Protein AF-A0A534S8P2-F1 (afdb_monomer_lite)

Secondary structure (DSSP, 8-state):
-HHHHHHHHHHHHHHHH-TTS-THHHHHHHHHHHHHHT-HHHHHHHHHHHHHHHGGGGGG---PPB-TTT-BTTB--B-----

Foldseek 3Di:
DVVLVVVVVVLVVVCVVPVVDDSVVVSVVCVVCVLVVLQVVVVLVVLVVVCVVCVVVPPPDDGWHWDPVPDDSRDTDTDDDDD

Structure (mmCIF, N/CA/C/O backbone):
data_AF-A0A534S8P2-F1
#
_entry.id   AF-A0A534S8P2-F1
#
loop_
_atom_site.group_PDB
_atom_site.id
_atom_site.type_symbol
_atom_site.label_atom_id
_atom_site.label_alt_id
_atom_site.label_comp_id
_atom_site.label_asym_id
_atom_site.label_entity_id
_atom_site.label_seq_id
_atom_site.pdbx_PDB_ins_code
_atom_site.Cartn_x
_atom_site.Cartn_y
_atom_site.Cartn_z
_atom_site.occupancy
_atom_site.B_iso_or_equiv
_atom_site.auth_seq_id
_atom_site.auth_comp_id
_atom_site.auth_asym_id
_atom_site.auth_atom_id
_atom_site.pdbx_PDB_model_num
ATOM 1 N N . ASP A 1 1 ? 0.061 7.531 15.198 1.00 59.25 1 ASP A N 1
ATOM 2 C CA . ASP A 1 1 ? -0.212 7.700 16.649 1.00 59.25 1 ASP A CA 1
ATOM 3 C C . ASP A 1 1 ? -0.943 8.968 17.086 1.00 59.25 1 ASP A C 1
ATOM 5 O O . ASP A 1 1 ? -1.819 8.859 17.937 1.00 59.25 1 ASP A O 1
ATOM 9 N N . LEU A 1 2 ? -0.604 10.174 16.613 1.00 58.41 2 LEU A N 1
ATOM 10 C CA . LEU A 1 2 ? -1.332 11.399 17.006 1.00 58.41 2 LEU A CA 1
ATOM 11 C C . LEU A 1 2 ? -2.738 11.468 16.373 1.00 58.41 2 LEU A C 1
ATOM 13 O O . LEU A 1 2 ? -3.695 11.835 17.045 1.00 58.41 2 LEU A O 1
ATOM 17 N N . ASP A 1 3 ? -2.868 11.016 15.125 1.00 67.62 3 ASP A N 1
ATOM 18 C CA . ASP A 1 3 ? -4.101 11.152 14.339 1.00 67.62 3 ASP A CA 1
ATOM 19 C C . ASP A 1 3 ? -5.239 10.235 14.815 1.00 67.62 3 ASP A C 1
ATOM 21 O O . ASP A 1 3 ? -6.339 10.694 15.104 1.00 67.62 3 ASP A O 1
ATOM 25 N N . LEU A 1 4 ? -4.953 8.948 15.045 1.00 71.12 4 LEU A N 1
ATOM 26 C CA . LEU A 1 4 ? -5.918 7.996 15.617 1.00 71.12 4 LEU A CA 1
ATOM 27 C C . LEU A 1 4 ? -6.420 8.412 17.010 1.00 71.12 4 LEU A C 1
ATOM 29 O O . LEU A 1 4 ? -7.549 8.094 17.381 1.00 71.12 4 LEU A O 1
ATOM 33 N N . ARG A 1 5 ? -5.593 9.124 17.789 1.00 71.88 5 ARG A N 1
ATOM 34 C CA . ARG A 1 5 ? -5.987 9.653 19.103 1.00 71.88 5 ARG A CA 1
ATOM 35 C C . ARG A 1 5 ? -6.948 10.830 18.968 1.00 71.88 5 ARG A C 1
ATOM 37 O O . ARG A 1 5 ? -7.952 10.856 19.674 1.00 71.88 5 ARG A O 1
ATOM 44 N N . SER A 1 6 ? -6.682 11.750 18.043 1.00 77.19 6 SER A N 1
ATOM 45 C CA . SER A 1 6 ? -7.599 12.849 17.728 1.00 77.19 6 SER A CA 1
ATOM 46 C C . SER A 1 6 ? -8.930 12.323 17.190 1.00 77.19 6 SER A C 1
ATOM 48 O O . SER A 1 6 ? -9.982 12.706 17.693 1.00 77.19 6 SER A O 1
ATOM 50 N N . VAL A 1 7 ? -8.899 11.380 16.243 1.00 76.81 7 VAL A N 1
ATOM 51 C CA . VAL A 1 7 ? -10.108 10.727 15.711 1.00 76.81 7 VAL A CA 1
ATOM 52 C C . VAL A 1 7 ? -10.889 10.029 16.826 1.00 76.81 7 VAL A C 1
ATOM 54 O O . VAL A 1 7 ? -12.101 10.207 16.924 1.00 76.81 7 VAL A O 1
ATOM 57 N N . GLY A 1 8 ? -10.207 9.302 17.716 1.00 76.94 8 GLY A N 1
ATOM 58 C CA . GLY A 1 8 ? -10.837 8.673 18.879 1.00 76.94 8 GLY A CA 1
ATOM 59 C C . GLY A 1 8 ? -11.550 9.671 19.790 1.00 76.94 8 GLY A C 1
ATOM 60 O O . GLY A 1 8 ? -12.700 9.443 20.157 1.00 76.94 8 GLY A O 1
ATOM 61 N N . PHE A 1 9 ? -10.915 10.808 20.082 1.00 81.62 9 PHE A N 1
ATOM 62 C CA . PHE A 1 9 ? -11.513 11.873 20.887 1.00 81.62 9 PHE A CA 1
ATOM 63 C C . PHE A 1 9 ? -12.784 12.450 20.245 1.00 81.62 9 PHE A C 1
ATOM 65 O O . PHE A 1 9 ? -13.798 12.605 20.925 1.00 81.62 9 PHE A O 1
ATOM 72 N N . PHE A 1 10 ? -12.762 12.733 18.937 1.00 81.31 10 PHE A N 1
ATOM 73 C CA . PHE A 1 10 ? -13.937 13.249 18.226 1.00 81.31 10 PHE A CA 1
ATOM 74 C C . PHE A 1 10 ? -15.075 12.231 18.172 1.00 81.31 10 PHE A C 1
ATOM 76 O O . PHE A 1 10 ? -16.232 12.604 18.358 1.00 81.31 10 PHE A O 1
ATOM 83 N N . VAL A 1 11 ? -14.760 10.950 17.966 1.00 79.94 11 VAL A N 1
ATOM 84 C CA . VAL A 1 11 ? -15.754 9.870 17.946 1.00 79.94 11 VAL A CA 1
ATOM 85 C C . VAL A 1 11 ? -16.404 9.683 19.319 1.00 79.94 11 VAL A C 1
ATOM 87 O O . VAL A 1 11 ? -17.623 9.537 19.396 1.00 79.94 11 VAL A O 1
ATOM 90 N N . GLU A 1 12 ? -15.635 9.747 20.410 1.00 80.69 12 GLU A N 1
ATOM 91 C CA . GLU A 1 12 ? -16.188 9.720 21.771 1.00 80.69 12 GLU A CA 1
ATOM 92 C C . GLU A 1 12 ? -17.079 10.935 22.057 1.00 80.69 12 GLU A C 1
ATOM 94 O O . GLU A 1 12 ? -18.158 10.793 22.638 1.00 80.69 12 GLU A O 1
ATOM 99 N N . TRP A 1 13 ? -16.668 12.124 21.610 1.00 83.56 13 TRP A N 1
ATOM 100 C CA . TRP A 1 13 ? -17.479 13.339 21.708 1.00 83.56 13 TRP A CA 1
ATOM 101 C C . TRP A 1 13 ? -18.800 13.213 20.941 1.00 83.56 13 TRP A C 1
ATOM 103 O O . TRP A 1 13 ? -19.861 13.537 21.476 1.00 83.56 13 TRP A O 1
ATOM 113 N N . LEU A 1 14 ? -18.750 12.698 19.712 1.00 80.69 14 LEU A N 1
ATOM 114 C CA . LEU A 1 14 ? -19.919 12.501 18.859 1.00 80.69 14 LEU A CA 1
ATOM 115 C C . LEU A 1 14 ? -20.881 11.460 19.451 1.00 80.69 14 LEU A C 1
ATOM 117 O O . LEU A 1 14 ? -22.083 11.706 19.517 1.00 80.69 14 LEU A O 1
ATOM 121 N N . ALA A 1 15 ? -20.354 10.343 19.960 1.00 81.19 15 ALA A N 1
ATOM 122 C CA . ALA A 1 15 ? -21.141 9.307 20.633 1.00 81.19 15 ALA A CA 1
ATOM 123 C C . ALA A 1 15 ? -21.837 9.825 21.903 1.00 81.19 15 ALA A C 1
ATOM 125 O O . ALA A 1 15 ? -22.903 9.340 22.278 1.00 81.19 15 ALA A O 1
ATOM 126 N N . ARG A 1 16 ? -21.252 10.829 22.569 1.00 80.38 16 ARG A N 1
ATOM 127 C CA . ARG A 1 16 ? -21.851 11.489 23.735 1.00 80.38 16 ARG A CA 1
ATOM 128 C C . ARG A 1 16 ? -22.940 12.499 23.354 1.00 80.38 16 ARG A C 1
ATOM 130 O O . ARG A 1 16 ? -23.863 12.692 24.141 1.00 80.38 16 ARG A O 1
ATOM 137 N N . LEU A 1 17 ? -22.842 13.128 22.181 1.00 84.25 17 LEU A N 1
ATOM 138 C CA . LEU A 1 17 ? -23.845 14.064 21.656 1.00 84.25 17 LEU A CA 1
ATOM 139 C C . LEU A 1 17 ? -25.036 13.358 20.996 1.00 84.25 17 LEU A C 1
ATOM 141 O O . LEU A 1 17 ? -26.161 13.836 21.110 1.00 84.25 17 LEU A O 1
ATOM 145 N N . GLU A 1 18 ? -24.805 12.222 20.337 1.00 79.88 18 GLU A N 1
ATOM 146 C CA . GLU A 1 18 ? -25.841 11.440 19.661 1.00 79.88 18 GLU A CA 1
ATOM 147 C C . GLU A 1 18 ? -25.789 9.964 20.105 1.00 79.88 18 GLU A C 1
ATOM 149 O O . GLU A 1 18 ? -25.295 9.095 19.384 1.00 79.88 18 GLU A O 1
ATOM 154 N N . PRO A 1 19 ? -26.308 9.652 21.309 1.00 75.94 19 PRO A N 1
ATOM 155 C CA . PRO A 1 19 ? -26.240 8.311 21.891 1.00 75.94 19 PRO A CA 1
ATOM 156 C C . PRO A 1 19 ? -27.122 7.270 21.182 1.00 75.94 19 PRO A C 1
ATOM 158 O O . PRO A 1 19 ? -27.069 6.093 21.537 1.00 75.94 19 PRO A O 1
ATOM 161 N N . ARG A 1 20 ? -27.942 7.666 20.195 1.00 79.12 20 ARG A N 1
ATOM 162 C CA . ARG A 1 20 ? -28.752 6.728 19.397 1.00 79.12 20 ARG A CA 1
ATOM 163 C C . ARG A 1 20 ? -27.940 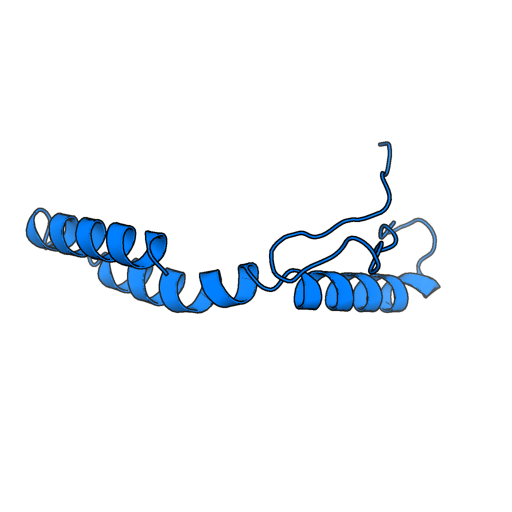5.995 18.324 1.00 79.12 20 ARG A C 1
ATOM 165 O O . ARG A 1 20 ? -28.450 5.032 17.760 1.00 79.12 20 ARG A O 1
ATOM 172 N N . TYR A 1 21 ? -26.707 6.427 18.049 1.00 72.19 21 TYR A N 1
ATOM 173 C CA . TYR A 1 21 ? -25.817 5.813 17.064 1.00 72.19 21 TYR A CA 1
ATOM 174 C C . TYR A 1 21 ? -24.533 5.299 17.728 1.00 72.19 21 TYR A C 1
ATOM 176 O O . TYR A 1 21 ? -23.873 6.015 18.479 1.00 72.19 21 TYR A O 1
ATOM 184 N N . ASP A 1 22 ? -24.154 4.049 17.440 1.00 73.06 22 ASP A N 1
ATOM 185 C CA . ASP A 1 22 ? -22.932 3.455 17.990 1.00 73.06 22 ASP A CA 1
A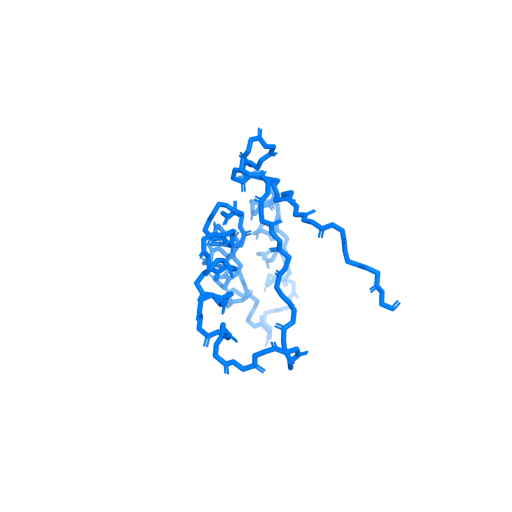TOM 186 C C . ASP A 1 22 ? -21.717 3.705 17.087 1.00 73.06 22 ASP A C 1
ATOM 188 O O . ASP A 1 22 ? -21.357 2.894 16.235 1.00 73.06 22 ASP A O 1
ATOM 192 N N . PHE A 1 23 ? -21.050 4.839 17.299 1.00 74.62 23 PHE A N 1
ATOM 193 C CA . PHE A 1 23 ? -19.824 5.191 16.576 1.00 74.62 23 PHE A CA 1
ATOM 194 C C . PHE A 1 23 ? -18.567 4.469 17.097 1.00 74.62 23 PHE A C 1
ATOM 196 O O . PHE A 1 23 ? -17.505 4.549 16.478 1.00 74.62 23 PHE A O 1
ATOM 203 N N . ARG A 1 24 ? -18.651 3.727 18.212 1.00 75.62 24 ARG A N 1
ATOM 204 C CA . ARG A 1 24 ? -17.492 3.014 18.789 1.00 75.62 24 ARG A CA 1
ATOM 205 C C . ARG A 1 24 ? -17.058 1.841 17.915 1.00 75.62 24 ARG A C 1
ATOM 207 O O . ARG A 1 24 ? -15.881 1.491 17.906 1.00 75.62 24 ARG A O 1
ATOM 214 N N . PHE A 1 25 ? -17.993 1.269 17.154 1.00 80.50 25 PHE A N 1
ATOM 215 C CA . PHE A 1 25 ? -17.696 0.258 16.143 1.00 80.50 25 PHE A CA 1
ATOM 216 C C . PHE A 1 25 ? -16.700 0.782 15.097 1.00 80.50 25 PHE A C 1
ATOM 218 O O . PHE A 1 25 ? -15.680 0.144 14.852 1.00 80.50 25 PHE A O 1
ATOM 225 N N . ILE A 1 26 ? -16.932 1.992 14.578 1.00 78.81 26 ILE A N 1
ATOM 226 C CA . ILE A 1 26 ? -16.057 2.638 13.588 1.00 78.81 26 ILE A CA 1
ATOM 227 C C . ILE A 1 26 ? -14.656 2.851 14.166 1.00 78.81 26 ILE A C 1
ATOM 229 O O . ILE A 1 26 ? -13.661 2.569 13.506 1.00 78.81 26 ILE A O 1
ATOM 233 N N . LEU A 1 27 ? -14.551 3.295 15.423 1.00 78.81 27 LEU A N 1
ATOM 234 C CA . LEU A 1 27 ? -13.250 3.475 16.071 1.00 78.81 27 LEU A CA 1
ATOM 235 C C . LEU A 1 27 ? -12.482 2.152 16.219 1.00 78.81 27 LEU A C 1
ATOM 237 O O . LEU A 1 27 ? -11.263 2.129 16.044 1.00 78.81 27 LEU A O 1
ATOM 241 N N . ASN A 1 28 ? -13.179 1.056 16.527 1.00 82.50 28 ASN A N 1
ATOM 242 C CA . ASN A 1 28 ? -12.568 -0.271 16.597 1.00 82.50 28 ASN A CA 1
ATOM 243 C C . ASN A 1 28 ? -12.058 -0.737 15.229 1.00 82.50 28 ASN A C 1
ATOM 245 O O . ASN A 1 28 ? -10.953 -1.275 15.155 1.00 82.50 28 ASN A O 1
ATOM 249 N N . GLU A 1 29 ? -12.815 -0.503 14.155 1.00 82.38 29 GLU A N 1
ATOM 250 C CA . GLU A 1 29 ? -12.363 -0.815 12.796 1.00 82.38 29 GLU A CA 1
ATOM 251 C C . GLU A 1 29 ? -11.165 0.046 12.389 1.00 82.38 29 GLU A C 1
ATOM 253 O O . GLU A 1 29 ? -10.139 -0.496 11.982 1.00 82.38 29 GLU A O 1
ATOM 258 N N . LEU A 1 30 ? -11.221 1.363 12.599 1.00 79.56 30 LEU A N 1
ATOM 259 C CA . LEU A 1 30 ? -10.114 2.266 12.272 1.00 79.56 30 LEU A CA 1
ATOM 260 C C . LEU A 1 30 ? -8.825 1.884 13.006 1.00 79.56 30 LEU A C 1
ATOM 262 O O . LEU A 1 30 ? -7.760 1.827 12.397 1.00 79.56 30 LEU A O 1
ATOM 266 N N . ARG A 1 31 ? -8.904 1.555 14.302 1.00 81.06 31 ARG A N 1
ATOM 267 C CA . ARG A 1 31 ? -7.733 1.102 15.074 1.00 81.06 31 ARG A CA 1
ATOM 268 C C . ARG A 1 31 ? -7.169 -0.226 14.579 1.00 81.06 31 ARG A C 1
ATOM 270 O O . ARG A 1 31 ? -5.980 -0.463 14.768 1.00 81.06 31 ARG A O 1
ATOM 277 N N . ARG A 1 32 ? -8.002 -1.090 13.997 1.00 81.75 32 ARG A N 1
ATOM 278 C CA . ARG A 1 32 ? -7.584 -2.391 13.469 1.00 81.75 32 ARG A CA 1
ATOM 279 C C . ARG A 1 32 ? -6.948 -2.273 12.086 1.00 81.75 32 ARG A C 1
ATOM 281 O O . ARG A 1 32 ? -5.939 -2.928 11.850 1.00 81.75 32 ARG A O 1
ATOM 288 N N . TYR A 1 33 ? -7.542 -1.485 11.194 1.00 77.31 33 TYR A N 1
ATOM 289 C CA . TYR A 1 33 ? -7.173 -1.462 9.777 1.00 77.31 33 TYR A CA 1
ATOM 290 C C . TYR A 1 33 ? -6.122 -0.408 9.431 1.00 77.31 33 TYR A C 1
ATOM 292 O O . TYR A 1 33 ? -5.226 -0.710 8.653 1.00 77.31 33 TYR A O 1
ATOM 300 N N . ILE A 1 34 ? -6.133 0.771 10.062 1.00 77.88 34 ILE A N 1
ATOM 301 C CA . ILE A 1 34 ? -5.160 1.829 9.734 1.00 77.88 34 ILE A CA 1
ATOM 302 C C . ILE A 1 34 ? -3.700 1.382 9.911 1.00 77.88 34 ILE A C 1
ATOM 304 O O . ILE A 1 34 ? -2.895 1.665 9.030 1.00 77.88 34 ILE A O 1
ATOM 308 N N . PRO A 1 35 ? -3.309 0.661 10.979 1.00 74.62 35 PRO A N 1
ATOM 309 C CA . PRO A 1 35 ? -1.936 0.173 11.090 1.00 74.62 35 PRO A CA 1
ATOM 310 C C . PRO A 1 35 ? -1.544 -0.822 9.990 1.00 74.62 35 PRO A C 1
ATOM 312 O O . PRO A 1 35 ? -0.369 -0.908 9.660 1.00 74.62 35 PRO A O 1
ATOM 315 N N . LEU A 1 36 ? -2.510 -1.573 9.448 1.00 70.19 36 LEU A N 1
ATOM 316 C CA . LEU A 1 36 ? -2.283 -2.524 8.358 1.00 70.19 36 LEU A CA 1
ATOM 317 C C . LEU A 1 36 ? -2.148 -1.804 7.011 1.00 70.19 36 LEU A C 1
ATOM 319 O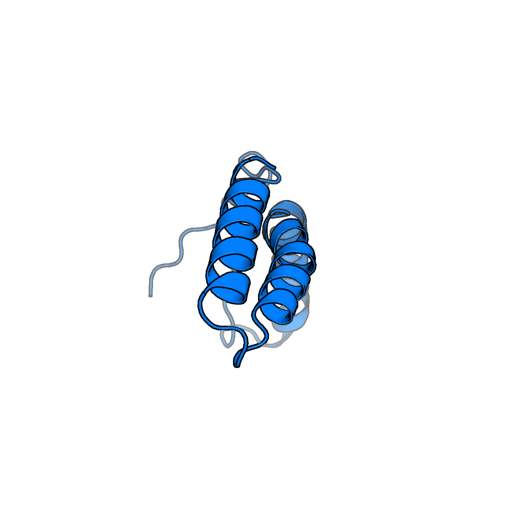 O . LEU A 1 36 ? -1.322 -2.201 6.200 1.00 70.19 36 LEU A O 1
ATOM 323 N N . GLU A 1 37 ? -2.920 -0.738 6.789 1.00 71.44 37 GLU A N 1
ATOM 324 C CA . GLU A 1 37 ? -2.811 0.107 5.588 1.00 71.44 37 GLU A CA 1
ATOM 325 C C . GLU A 1 37 ? -1.558 0.996 5.589 1.00 71.44 37 GLU A C 1
ATOM 327 O O . GLU A 1 37 ? -1.119 1.448 4.539 1.00 71.44 37 GLU A O 1
ATOM 332 N N . LEU A 1 38 ? -0.957 1.237 6.757 1.00 75.62 38 LEU A N 1
ATOM 333 C CA . LEU A 1 38 ? 0.285 2.001 6.902 1.00 75.62 38 LEU A CA 1
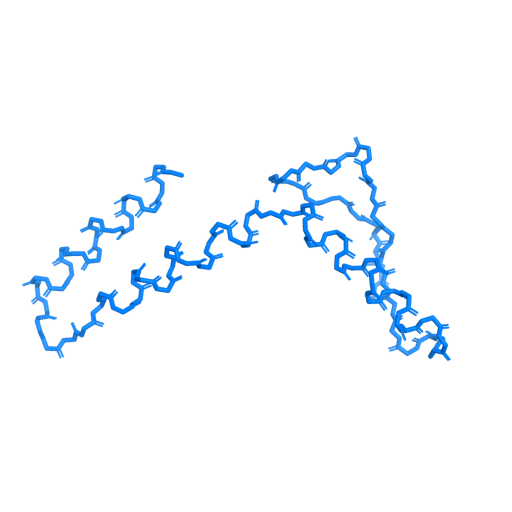ATOM 334 C C . LEU A 1 38 ? 1.554 1.150 6.756 1.00 75.62 38 LEU A C 1
ATOM 336 O O . LEU A 1 38 ? 2.639 1.659 7.025 1.00 75.62 38 LEU A O 1
ATOM 340 N N . ASP A 1 39 ? 1.443 -0.125 6.382 1.00 83.88 39 ASP A N 1
ATOM 341 C CA . ASP A 1 39 ? 2.598 -0.947 6.020 1.00 83.88 39 ASP A CA 1
ATOM 342 C C . ASP A 1 39 ? 2.687 -1.087 4.497 1.00 83.88 39 ASP A C 1
ATOM 344 O O . ASP A 1 39 ? 2.329 -2.104 3.898 1.00 83.88 39 ASP A O 1
ATOM 348 N N . PHE A 1 40 ? 3.208 -0.043 3.856 1.00 90.81 40 PHE A N 1
ATOM 349 C CA . PHE A 1 40 ? 3.407 -0.036 2.408 1.00 90.81 40 PHE A CA 1
ATOM 350 C C . PHE A 1 40 ? 4.449 -1.058 1.931 1.00 90.81 40 PHE A C 1
ATOM 352 O O . PHE A 1 40 ? 4.461 -1.427 0.756 1.00 90.81 40 PHE A O 1
ATOM 359 N N . VAL A 1 41 ? 5.303 -1.570 2.825 1.00 91.62 41 VAL A N 1
ATOM 360 C CA . VAL A 1 41 ? 6.210 -2.679 2.494 1.00 91.62 41 VAL A CA 1
ATOM 361 C C . VAL A 1 41 ? 5.407 -3.967 2.321 1.00 91.62 41 VAL A C 1
ATOM 363 O O . VAL A 1 41 ? 5.635 -4.715 1.367 1.00 91.62 41 VAL A O 1
ATOM 366 N N . HIS A 1 42 ? 4.424 -4.205 3.191 1.00 91.19 42 HIS A N 1
ATOM 367 C CA . HIS A 1 42 ? 3.489 -5.314 3.025 1.00 91.19 42 HIS A CA 1
ATOM 368 C C . HIS A 1 42 ? 2.723 -5.214 1.702 1.00 91.19 42 HIS A C 1
ATOM 370 O O . HIS A 1 42 ? 2.607 -6.205 0.976 1.00 91.19 42 HIS A O 1
ATOM 376 N N . GLU A 1 43 ? 2.241 -4.018 1.361 1.00 91.81 43 GLU A N 1
ATOM 377 C CA . GLU A 1 43 ? 1.544 -3.778 0.097 1.00 91.81 43 GLU A CA 1
ATOM 378 C C . GLU A 1 43 ? 2.437 -4.072 -1.117 1.00 91.81 43 GLU A C 1
ATOM 380 O O . GLU A 1 43 ? 2.016 -4.794 -2.022 1.00 91.81 43 GLU A O 1
ATOM 385 N N . GLY A 1 44 ? 3.696 -3.621 -1.106 1.00 94.38 44 GLY A N 1
ATOM 386 C CA . GLY A 1 44 ? 4.657 -3.920 -2.170 1.00 94.38 44 GLY A CA 1
ATOM 387 C C . GLY A 1 44 ? 4.896 -5.425 -2.362 1.00 94.38 44 GLY A C 1
ATOM 388 O O . GLY A 1 44 ? 4.897 -5.920 -3.489 1.00 94.38 44 GLY A O 1
ATOM 389 N N . HIS A 1 45 ? 5.022 -6.194 -1.275 1.00 94.94 45 HIS A N 1
ATOM 390 C CA . HIS A 1 45 ? 5.173 -7.651 -1.365 1.00 94.94 45 HIS A CA 1
ATOM 391 C C . HIS A 1 45 ? 3.915 -8.341 -1.890 1.00 94.94 45 HIS A C 1
ATOM 393 O O . HIS A 1 45 ? 4.002 -9.318 -2.644 1.00 94.94 45 HIS A O 1
ATOM 399 N N . ASN A 1 46 ? 2.742 -7.838 -1.507 1.00 93.50 46 ASN A N 1
ATOM 400 C CA . ASN A 1 46 ? 1.480 -8.331 -2.029 1.00 93.50 46 ASN A CA 1
ATOM 401 C C . ASN A 1 46 ? 1.351 -8.035 -3.532 1.00 93.50 46 ASN A C 1
ATOM 403 O O . ASN A 1 46 ? 0.968 -8.927 -4.288 1.00 93.50 46 ASN A O 1
ATOM 407 N N . ALA A 1 47 ? 1.756 -6.847 -3.991 1.00 93.94 47 ALA A N 1
ATOM 408 C CA . ALA A 1 47 ? 1.794 -6.505 -5.412 1.00 93.94 47 ALA A CA 1
ATOM 409 C C . ALA A 1 47 ? 2.682 -7.481 -6.205 1.00 93.94 47 ALA A C 1
ATOM 411 O O . ALA A 1 47 ? 2.253 -8.025 -7.221 1.00 93.94 47 ALA A O 1
ATOM 412 N N . GLU A 1 48 ? 3.873 -7.822 -5.703 1.00 94.81 48 GLU A N 1
ATOM 413 C CA . GLU A 1 48 ? 4.729 -8.834 -6.338 1.00 94.81 48 GLU A CA 1
ATOM 414 C C . GLU A 1 48 ? 4.096 -10.236 -6.347 1.00 94.81 48 GLU A C 1
ATOM 416 O O . GLU A 1 48 ? 4.278 -11.005 -7.296 1.00 94.81 48 GLU A O 1
ATOM 421 N N . ALA A 1 49 ? 3.354 -10.603 -5.298 1.00 94.50 49 ALA A N 1
ATOM 422 C CA . ALA A 1 49 ? 2.618 -11.864 -5.263 1.00 94.50 49 ALA A CA 1
ATOM 423 C C . ALA A 1 49 ? 1.501 -11.896 -6.313 1.00 94.50 49 ALA A C 1
ATOM 425 O O . ALA A 1 49 ? 1.349 -12.900 -7.010 1.00 94.50 49 ALA A O 1
ATOM 426 N N . VAL A 1 50 ? 0.769 -10.793 -6.474 1.00 92.50 50 VAL A N 1
ATOM 427 C CA . VAL A 1 50 ? -0.225 -10.626 -7.538 1.00 92.50 50 VAL A CA 1
ATOM 428 C C . VAL A 1 50 ? 0.448 -10.731 -8.908 1.00 92.50 50 VAL A C 1
ATOM 430 O O . VAL A 1 50 ? 0.010 -11.544 -9.717 1.00 92.50 50 VAL A O 1
ATOM 433 N N . ALA A 1 51 ? 1.563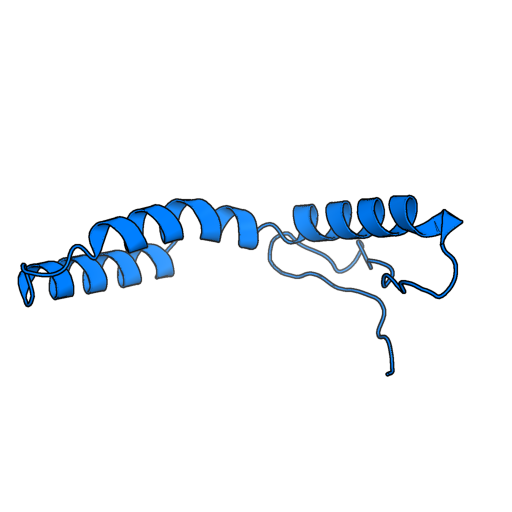 -10.034 -9.146 1.00 91.88 51 ALA A N 1
ATOM 434 C CA . ALA A 1 51 ? 2.311 -10.133 -10.403 1.00 91.88 51 ALA A CA 1
ATOM 435 C C . ALA A 1 51 ? 2.673 -11.590 -10.749 1.00 91.88 51 ALA A C 1
ATOM 437 O O . ALA A 1 51 ? 2.464 -12.038 -11.875 1.00 91.88 51 ALA A O 1
ATOM 438 N N . ARG A 1 52 ? 3.132 -12.377 -9.765 1.00 91.06 52 ARG A N 1
ATOM 439 C CA . ARG A 1 52 ? 3.412 -13.813 -9.955 1.00 91.06 52 ARG A CA 1
ATOM 440 C C . ARG A 1 52 ? 2.157 -14.631 -10.257 1.00 91.06 52 ARG A C 1
ATOM 442 O O . ARG A 1 52 ? 2.196 -15.493 -11.129 1.00 91.06 52 ARG A O 1
ATOM 449 N N . ASN A 1 53 ? 1.053 -14.368 -9.562 1.00 90.75 53 ASN A N 1
ATOM 450 C CA . ASN A 1 53 ? -0.208 -15.086 -9.768 1.00 90.75 53 ASN A CA 1
ATOM 451 C C . ASN A 1 53 ? -0.803 -14.832 -11.161 1.00 90.75 53 ASN A C 1
ATOM 453 O O . ASN A 1 53 ? -1.444 -15.717 -11.729 1.00 90.75 53 ASN A O 1
ATOM 457 N N . PHE A 1 54 ? -0.586 -13.638 -11.712 1.00 89.31 54 PHE A N 1
ATOM 458 C CA . PHE A 1 54 ? -1.073 -13.244 -13.032 1.00 89.31 54 PHE A CA 1
ATOM 459 C C . PHE A 1 54 ? -0.047 -13.441 -14.154 1.00 89.31 54 PHE A C 1
ATOM 461 O O . PHE A 1 54 ? -0.406 -13.291 -15.316 1.00 89.31 54 PHE A O 1
ATOM 468 N N . ALA A 1 55 ? 1.174 -13.900 -13.856 1.00 84.38 55 ALA A N 1
ATOM 469 C CA . ALA A 1 55 ? 2.223 -14.120 -14.858 1.00 84.38 55 ALA A CA 1
ATOM 470 C C . ALA A 1 55 ? 1.792 -15.044 -16.016 1.00 84.38 55 ALA A C 1
ATOM 472 O O . ALA A 1 55 ? 2.238 -14.874 -17.146 1.00 84.38 55 ALA A O 1
ATOM 473 N N . ALA A 1 56 ? 0.901 -16.010 -15.758 1.00 81.75 56 ALA A N 1
ATOM 474 C CA . ALA A 1 56 ? 0.374 -16.922 -16.779 1.00 81.75 56 ALA A CA 1
ATOM 475 C C . ALA A 1 56 ? -0.800 -16.347 -17.599 1.00 81.75 56 ALA A C 1
ATOM 477 O O . ALA A 1 56 ? -1.204 -16.961 -18.583 1.00 81.75 56 ALA A O 1
ATOM 478 N N . ARG A 1 57 ? -1.371 -15.209 -17.183 1.00 77.44 57 ARG A N 1
ATOM 479 C CA . ARG A 1 57 ? -2.521 -14.550 -17.828 1.00 77.44 57 ARG A CA 1
ATOM 480 C C . ARG A 1 57 ? -2.119 -13.448 -18.815 1.00 77.44 57 ARG A C 1
ATOM 482 O O . ARG A 1 57 ? -2.990 -12.896 -19.472 1.00 77.44 57 ARG A O 1
ATOM 489 N N . GLY A 1 58 ? -0.821 -13.179 -18.969 1.00 72.19 58 GLY A N 1
ATOM 490 C CA . GLY A 1 58 ? -0.316 -12.216 -19.949 1.00 72.19 58 GLY A CA 1
ATOM 491 C C . GLY A 1 58 ? -0.843 -10.801 -19.699 1.00 72.19 58 GLY A C 1
ATOM 492 O O . GLY A 1 58 ? -0.841 -10.337 -18.562 1.00 72.19 58 GLY A O 1
ATOM 493 N N . ASP A 1 59 ? -1.311 -10.145 -20.760 1.00 76.75 59 ASP A N 1
ATOM 494 C CA . ASP A 1 59 ? -1.677 -8.720 -20.766 1.00 76.75 59 ASP A CA 1
ATOM 495 C C . ASP A 1 59 ? -3.043 -8.407 -20.116 1.00 76.75 59 ASP A C 1
ATOM 497 O O . ASP A 1 59 ? -3.452 -7.249 -20.068 1.00 76.75 59 ASP A O 1
ATOM 501 N N . ASP A 1 60 ? -3.749 -9.410 -19.579 1.00 82.44 60 ASP A N 1
ATOM 502 C CA . ASP A 1 60 ? -5.045 -9.222 -18.903 1.00 82.44 60 ASP A CA 1
ATOM 503 C C . ASP A 1 60 ? -4.928 -8.421 -17.593 1.00 82.44 60 ASP A C 1
ATOM 505 O O . ASP A 1 60 ? -5.907 -7.844 -17.114 1.00 82.44 60 ASP A O 1
ATOM 509 N N . ALA A 1 61 ? -3.744 -8.418 -16.975 1.00 84.31 61 ALA A N 1
ATOM 510 C CA . ALA A 1 61 ? -3.468 -7.674 -15.754 1.00 84.31 61 ALA A CA 1
ATOM 511 C C . ALA A 1 61 ? -2.014 -7.195 -15.742 1.00 84.31 61 ALA A C 1
ATOM 513 O O . ALA A 1 61 ? -1.082 -7.990 -15.631 1.00 84.31 61 ALA A O 1
ATOM 514 N N . LEU A 1 62 ? -1.835 -5.878 -15.797 1.00 87.75 62 LEU A N 1
ATOM 515 C CA . LEU A 1 62 ? -0.537 -5.236 -15.642 1.00 87.75 62 LEU A CA 1
ATOM 516 C C . LEU A 1 62 ? -0.325 -4.879 -14.168 1.00 87.75 62 LEU A C 1
ATOM 518 O O . LEU A 1 62 ? -1.168 -4.226 -13.552 1.00 87.75 62 LEU A O 1
ATOM 522 N N . VAL A 1 63 ? 0.796 -5.323 -13.602 1.00 92.25 63 VAL A N 1
ATOM 523 C CA . VAL A 1 63 ? 1.184 -5.024 -12.219 1.00 92.25 63 VAL A CA 1
ATOM 524 C C . VAL A 1 63 ? 2.506 -4.257 -12.250 1.00 92.25 63 VAL A C 1
ATOM 526 O O . VAL A 1 63 ? 3.483 -4.807 -12.765 1.00 92.25 63 VAL A O 1
ATOM 529 N N . PRO A 1 64 ? 2.563 -3.020 -11.722 1.00 94.00 64 PRO A N 1
ATOM 530 C CA . PRO A 1 64 ? 3.762 -2.196 -11.801 1.00 94.00 64 PRO A CA 1
ATOM 531 C C . PRO A 1 64 ? 4.891 -2.788 -10.959 1.00 94.00 64 PRO A C 1
ATOM 533 O O . PRO A 1 64 ? 4.671 -3.346 -9.878 1.00 94.00 64 PRO A O 1
ATOM 536 N N . ARG A 1 65 ? 6.131 -2.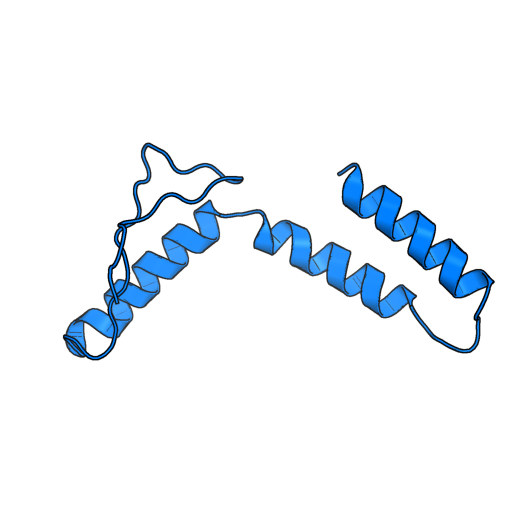629 -11.424 1.00 95.12 65 ARG A N 1
ATOM 537 C CA . ARG A 1 65 ? 7.307 -3.005 -10.635 1.00 95.12 65 ARG A CA 1
ATOM 538 C C . ARG A 1 65 ? 7.459 -2.101 -9.408 1.00 95.12 65 ARG A C 1
ATOM 540 O O . ARG A 1 65 ? 7.356 -0.885 -9.516 1.00 95.12 65 ARG A O 1
ATOM 547 N N . ILE A 1 66 ? 7.806 -2.681 -8.260 1.00 97.56 66 ILE A N 1
ATOM 548 C CA . ILE A 1 66 ? 8.132 -1.922 -7.043 1.00 97.56 66 ILE A CA 1
ATOM 549 C C . ILE A 1 66 ? 9.606 -1.485 -7.054 1.00 97.56 66 ILE A C 1
ATOM 551 O O . ILE A 1 66 ? 10.505 -2.284 -7.339 1.00 97.56 66 ILE A O 1
ATOM 555 N N . TYR A 1 67 ? 9.868 -0.221 -6.712 1.00 97.69 67 TYR A N 1
ATOM 556 C CA . TYR A 1 67 ? 11.214 0.312 -6.496 1.00 97.69 67 TYR A CA 1
ATOM 557 C C . TYR A 1 67 ? 11.549 0.294 -5.000 1.00 97.69 67 TYR A C 1
ATOM 559 O O . TYR A 1 67 ? 11.352 1.269 -4.269 1.00 97.69 67 TYR A O 1
ATOM 567 N N . TRP A 1 68 ? 12.063 -0.846 -4.534 1.00 97.06 68 TRP A N 1
ATOM 568 C CA . TRP A 1 68 ? 12.365 -1.083 -3.118 1.00 97.06 68 TRP A CA 1
ATOM 569 C C . TRP A 1 68 ? 13.407 -0.130 -2.527 1.00 97.06 68 TRP A C 1
ATOM 571 O O . TRP A 1 68 ? 13.336 0.196 -1.350 1.00 97.06 68 TRP A O 1
ATOM 581 N N . GLU A 1 69 ? 14.334 0.366 -3.346 1.00 97.25 69 GLU A N 1
ATOM 582 C CA . GLU A 1 69 ? 15.355 1.340 -2.936 1.00 97.25 69 GLU A CA 1
ATOM 583 C C . GLU A 1 69 ? 14.778 2.701 -2.509 1.00 97.25 69 GLU A C 1
ATOM 585 O O . GLU A 1 69 ? 15.427 3.440 -1.770 1.00 97.25 69 GLU A O 1
ATOM 590 N N . TYR A 1 70 ? 13.547 3.008 -2.931 1.00 96.06 70 TYR A N 1
ATOM 591 C CA . TYR A 1 70 ? 12.821 4.229 -2.572 1.00 96.06 70 TYR A CA 1
ATOM 592 C C . TYR A 1 70 ? 11.590 3.962 -1.694 1.00 96.06 70 TYR A C 1
ATOM 594 O O . TYR A 1 70 ? 10.933 4.904 -1.254 1.00 96.06 70 TYR A O 1
ATOM 602 N N . THR A 1 71 ? 11.272 2.691 -1.436 1.00 93.81 71 THR A N 1
ATOM 603 C CA . THR A 1 71 ? 10.091 2.287 -0.669 1.00 93.81 71 THR A CA 1
ATOM 604 C C . THR A 1 71 ? 10.422 2.197 0.817 1.00 93.81 71 THR A C 1
ATOM 606 O O . THR A 1 71 ? 11.456 1.673 1.225 1.00 93.81 71 THR A O 1
ATOM 609 N N . THR A 1 72 ? 9.519 2.703 1.648 1.00 90.56 72 THR A N 1
ATOM 610 C CA . THR A 1 72 ? 9.589 2.648 3.113 1.00 90.56 72 THR A CA 1
ATOM 611 C C . THR A 1 72 ? 8.228 2.210 3.656 1.00 90.56 72 THR A C 1
ATOM 613 O O . THR A 1 72 ? 7.253 2.235 2.905 1.00 90.56 72 THR A O 1
ATOM 616 N N . PRO A 1 73 ? 8.093 1.884 4.955 1.00 89.12 73 PRO A N 1
ATOM 617 C CA . PRO A 1 73 ? 6.783 1.585 5.533 1.00 89.12 73 PRO A CA 1
ATOM 618 C C . PRO A 1 73 ? 5.733 2.678 5.287 1.00 89.12 73 PRO A C 1
ATOM 620 O O . PRO A 1 73 ? 4.565 2.357 5.163 1.00 89.12 73 PRO A O 1
ATOM 623 N N . CYS A 1 74 ? 6.142 3.946 5.138 1.00 88.25 74 CYS A N 1
ATOM 624 C CA . CYS A 1 74 ? 5.243 5.090 4.939 1.00 88.25 74 CYS A CA 1
ATOM 625 C C . CYS A 1 74 ? 5.239 5.660 3.502 1.00 88.25 74 CYS A C 1
ATOM 627 O O . CYS A 1 74 ? 4.627 6.703 3.276 1.00 88.25 74 CYS A O 1
ATOM 629 N N . LEU A 1 75 ? 5.921 5.025 2.540 1.00 91.75 75 LEU A N 1
ATOM 630 C CA . LEU A 1 75 ? 5.961 5.468 1.142 1.00 91.75 75 LEU A CA 1
ATOM 631 C C . LEU A 1 75 ? 6.174 4.276 0.205 1.00 91.75 75 LEU A C 1
ATOM 633 O O . LEU A 1 75 ? 7.240 3.667 0.251 1.00 91.75 75 LEU A O 1
ATOM 637 N N . LEU A 1 76 ? 5.214 4.003 -0.680 1.00 94.94 76 LEU A N 1
ATOM 638 C CA . LEU A 1 76 ? 5.351 3.022 -1.759 1.00 94.94 76 LEU A CA 1
ATOM 639 C C . LEU A 1 76 ? 5.754 3.713 -3.066 1.00 94.94 76 LEU A C 1
ATOM 641 O O . LEU A 1 76 ? 5.070 4.636 -3.507 1.00 94.94 76 LEU A O 1
ATOM 645 N N . VAL A 1 77 ? 6.837 3.258 -3.702 1.00 97.12 77 VAL A N 1
ATOM 646 C CA . VAL A 1 77 ? 7.290 3.778 -5.004 1.00 97.12 77 VAL A CA 1
ATOM 647 C C . VAL A 1 77 ? 7.243 2.657 -6.037 1.00 97.12 77 VAL A C 1
ATOM 649 O O . VAL A 1 77 ? 7.833 1.595 -5.837 1.00 97.12 77 VAL A O 1
ATOM 652 N N . MET A 1 78 ? 6.546 2.892 -7.147 1.00 97.44 78 MET A N 1
ATOM 653 C CA . MET A 1 78 ? 6.280 1.891 -8.183 1.00 97.44 78 MET A CA 1
ATOM 654 C C . MET A 1 78 ? 6.448 2.466 -9.594 1.00 97.44 78 MET A C 1
ATOM 656 O O . MET A 1 78 ? 6.479 3.684 -9.777 1.00 97.44 78 MET A O 1
ATOM 660 N N . GLU A 1 79 ? 6.587 1.577 -10.575 1.00 96.88 79 GLU A N 1
ATOM 661 C CA . GLU A 1 79 ? 6.631 1.899 -12.000 1.00 96.88 79 GLU A CA 1
ATOM 662 C C . GLU A 1 79 ? 5.418 2.734 -12.403 1.00 96.88 79 GLU A C 1
ATOM 664 O O . GLU A 1 79 ? 4.275 2.413 -12.074 1.00 96.88 79 GLU A O 1
ATOM 669 N N . PHE A 1 80 ? 5.683 3.821 -13.122 1.00 94.81 80 PHE A N 1
ATOM 670 C CA . PHE A 1 80 ? 4.625 4.622 -13.704 1.00 94.81 80 PHE A CA 1
ATOM 671 C C . PHE A 1 80 ? 4.022 3.871 -14.888 1.00 94.81 80 PHE A C 1
ATOM 673 O O . PHE A 1 80 ? 4.733 3.501 -15.820 1.00 94.81 80 PHE A O 1
ATOM 680 N N . MET A 1 81 ? 2.708 3.690 -14.859 1.00 89.94 81 MET A N 1
ATOM 681 C CA . MET A 1 81 ? 1.957 3.106 -15.958 1.00 89.94 81 MET A CA 1
ATOM 682 C C . MET A 1 81 ? 1.045 4.166 -16.568 1.00 89.94 81 MET A C 1
ATOM 684 O O . MET A 1 81 ? 0.277 4.814 -15.858 1.00 89.94 81 MET A O 1
ATOM 688 N N . GLU A 1 82 ? 1.139 4.332 -17.884 1.00 86.00 82 GLU A N 1
ATOM 689 C CA . GLU A 1 82 ? 0.248 5.183 -18.670 1.00 86.00 82 GLU A CA 1
ATOM 690 C C . GLU A 1 82 ? -0.940 4.348 -19.167 1.00 86.00 82 GLU A C 1
ATOM 692 O O . GLU A 1 82 ? -0.764 3.196 -19.571 1.00 86.00 82 GLU A O 1
ATOM 697 N N . GLY A 1 83 ? -2.145 4.916 -19.112 1.00 76.88 83 GLY A N 1
ATOM 698 C CA . GLY A 1 83 ? -3.393 4.266 -19.513 1.00 76.88 83 GLY A CA 1
ATOM 699 C C . GLY A 1 83 ? -4.399 5.256 -20.066 1.00 76.88 83 GLY A C 1
ATOM 700 O O . GLY A 1 83 ? -4.293 6.457 -19.726 1.00 76.88 83 GLY A O 1
#

Sequence (83 aa):
DLDLRSVGFFVEWLARLEPRYDFRFILNELRRYIPLELDFVHEGHNAEAVARNFAARGDDALVPRIYWEYTTPCLLVMEFMEG

pLDDT: mean 84.19, std 9.12, range [58.41, 97.69]

Radius of gyration: 18.75 Å; chains: 1; bounding box: 44×31×44 Å